Protein AF-Q5V7R0-F1 (afdb_monomer_lite)

Sequence (57 aa):
MPEFRVRKPDGWTTVSFPDEVATISVVGGKVDGQLCLTFTGEREGGTSVVLDRLLPS

Radius of gyration: 12.26 Å; chains: 1; bounding box: 29×18×32 Å

pLDDT: mean 78.67, std 10.18, range [53.47, 89.31]

Structure (mmCIF, N/CA/C/O backbone):
data_AF-Q5V7R0-F1
#
_entry.id   AF-Q5V7R0-F1
#
loop_
_atom_site.group_PDB
_atom_site.id
_atom_site.type_symbol
_atom_site.label_atom_id
_atom_site.label_alt_id
_atom_site.label_comp_id
_atom_site.label_asym_id
_atom_site.label_entity_id
_atom_site.label_seq_id
_atom_site.pdbx_PDB_ins_code
_atom_site.Cartn_x
_atom_site.Cartn_y
_atom_site.Cartn_z
_atom_site.occupancy
_atom_site.B_iso_or_equiv
_atom_site.auth_seq_id
_atom_site.auth_comp_id
_atom_site.auth_asym_id
_atom_site.au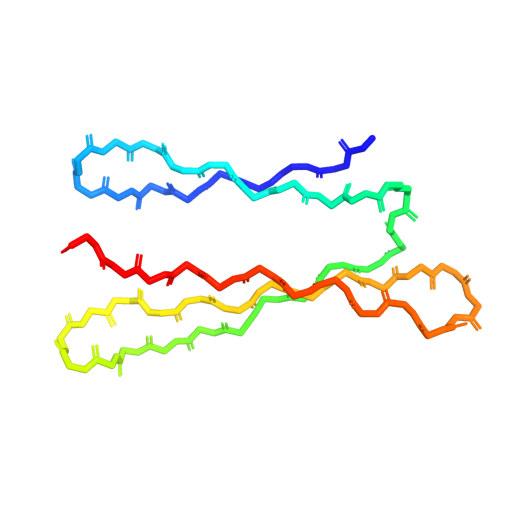th_atom_id
_atom_site.pdbx_PDB_model_num
ATOM 1 N N . MET A 1 1 ? -3.728 13.784 11.036 1.00 72.81 1 MET A N 1
ATOM 2 C CA . MET A 1 1 ? -4.012 13.362 9.653 1.00 72.81 1 MET A CA 1
ATOM 3 C C . MET A 1 1 ? -2.784 12.632 9.127 1.00 72.81 1 MET A C 1
ATOM 5 O O . MET A 1 1 ? -1.732 13.260 9.081 1.00 72.81 1 MET A O 1
ATOM 9 N N . PRO A 1 2 ? -2.850 11.316 8.876 1.00 79.81 2 PRO A N 1
ATOM 10 C CA . PRO A 1 2 ? -1.695 10.545 8.429 1.00 79.81 2 PRO A CA 1
ATOM 11 C C . PRO A 1 2 ? -1.398 10.767 6.941 1.00 79.81 2 PRO A C 1
ATOM 13 O O . PRO A 1 2 ? -2.306 10.921 6.121 1.00 79.81 2 PRO A O 1
ATOM 16 N N . GLU A 1 3 ? -0.108 10.753 6.607 1.00 83.00 3 GLU A N 1
ATOM 17 C CA . GLU A 1 3 ? 0.408 10.996 5.259 1.00 83.00 3 GLU A C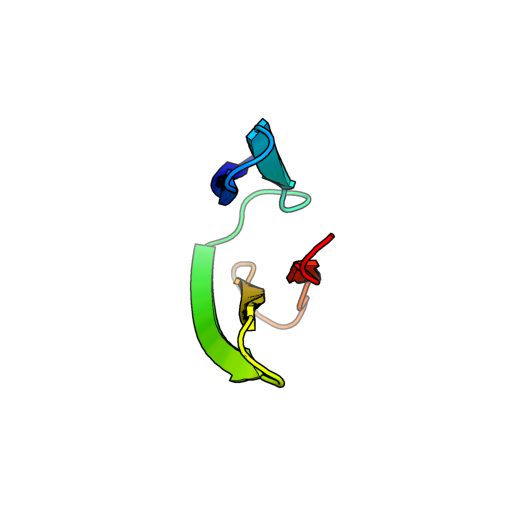A 1
ATOM 18 C C . GLU A 1 3 ? 1.406 9.909 4.855 1.00 83.00 3 GLU A C 1
ATOM 20 O O . GLU A 1 3 ? 2.255 9.496 5.648 1.00 83.00 3 GLU A O 1
ATOM 25 N N . PHE A 1 4 ? 1.340 9.488 3.593 1.00 84.56 4 PHE A N 1
ATOM 26 C CA . PHE A 1 4 ? 2.301 8.581 2.974 1.00 84.56 4 PHE A CA 1
ATOM 27 C C . PHE A 1 4 ? 3.041 9.299 1.864 1.00 84.56 4 PHE A C 1
ATOM 29 O O . PHE A 1 4 ? 2.443 9.992 1.046 1.00 84.56 4 PHE A O 1
ATOM 36 N N . ARG A 1 5 ? 4.357 9.106 1.801 1.00 85.88 5 ARG A N 1
ATOM 37 C CA . ARG A 1 5 ? 5.188 9.679 0.742 1.00 85.88 5 ARG A CA 1
ATOM 38 C C . ARG A 1 5 ? 5.759 8.571 -0.122 1.00 85.88 5 ARG A C 1
ATOM 40 O O . ARG A 1 5 ? 6.483 7.708 0.367 1.00 85.88 5 ARG A O 1
ATOM 47 N N . VAL A 1 6 ? 5.462 8.624 -1.414 1.00 84.31 6 VAL A N 1
ATOM 48 C CA . VAL A 1 6 ? 5.967 7.682 -2.413 1.00 84.31 6 VAL A CA 1
ATOM 49 C C . VAL A 1 6 ? 7.101 8.341 -3.190 1.00 84.31 6 VAL A C 1
ATOM 51 O O . VAL A 1 6 ? 6.927 9.420 -3.763 1.00 84.31 6 VAL A O 1
ATOM 54 N N . ARG A 1 7 ? 8.278 7.701 -3.209 1.00 84.62 7 ARG A N 1
ATOM 55 C CA . ARG A 1 7 ? 9.406 8.138 -4.040 1.00 84.62 7 ARG A CA 1
ATOM 56 C C . ARG A 1 7 ? 9.165 7.691 -5.476 1.00 84.62 7 ARG A C 1
ATOM 58 O O . ARG A 1 7 ? 9.108 6.497 -5.753 1.00 84.62 7 ARG A O 1
ATOM 65 N N . LYS A 1 8 ? 9.096 8.654 -6.385 1.00 81.31 8 LYS A N 1
ATOM 66 C CA . LYS A 1 8 ? 9.147 8.445 -7.835 1.00 81.31 8 LYS A CA 1
ATOM 67 C C . LYS A 1 8 ? 10.523 8.854 -8.368 1.00 81.31 8 LYS A C 1
ATOM 69 O O . LYS A 1 8 ? 11.271 9.488 -7.628 1.00 81.31 8 LYS A O 1
ATOM 74 N N . PRO A 1 9 ? 10.896 8.542 -9.617 1.00 83.44 9 PRO A N 1
ATOM 75 C CA . PRO A 1 9 ? 12.138 9.056 -10.200 1.00 83.44 9 PRO A CA 1
ATOM 76 C C . PRO A 1 9 ? 12.195 10.596 -10.236 1.00 83.44 9 PRO A C 1
ATOM 78 O O . PRO A 1 9 ? 13.203 11.187 -9.850 1.00 83.44 9 PRO A O 1
ATOM 81 N N . ASP A 1 10 ? 11.082 11.236 -10.605 1.00 85.31 10 ASP A N 1
ATOM 82 C CA . ASP A 1 10 ? 10.925 12.688 -10.795 1.00 85.31 10 ASP A CA 1
ATOM 83 C C . ASP A 1 10 ? 10.746 13.489 -9.492 1.00 85.31 10 ASP A C 1
ATOM 85 O O . ASP A 1 10 ? 10.892 14.708 -9.485 1.00 85.31 10 ASP A O 1
ATOM 89 N N . GLY A 1 11 ? 10.470 12.826 -8.368 1.00 88.88 11 GLY A N 1
ATOM 90 C CA . GLY A 1 11 ? 10.240 13.520 -7.106 1.00 88.88 11 GLY A CA 1
ATOM 91 C C . GLY A 1 11 ? 9.572 12.658 -6.046 1.00 88.88 11 GLY A C 1
ATOM 92 O O . GLY A 1 11 ? 9.738 11.438 -6.001 1.00 88.88 11 GLY A O 1
ATOM 93 N N . TRP A 1 12 ? 8.835 13.318 -5.164 1.00 89.31 12 TRP A N 1
ATOM 94 C CA . TRP A 1 12 ? 7.999 12.683 -4.155 1.00 89.31 12 TRP A CA 1
ATOM 95 C C . TRP A 1 12 ? 6.542 13.023 -4.437 1.00 89.31 12 TRP A C 1
ATOM 97 O O . TRP A 1 12 ? 6.236 14.170 -4.750 1.00 89.31 12 TRP A O 1
ATOM 107 N N . THR A 1 13 ? 5.655 12.051 -4.257 1.00 85.75 13 THR A N 1
ATOM 108 C CA . THR A 1 13 ? 4.211 12.296 -4.187 1.00 85.75 13 THR A CA 1
ATOM 109 C C . THR A 1 13 ? 3.719 11.991 -2.786 1.00 85.75 13 THR A C 1
ATOM 111 O O . THR A 1 13 ? 4.141 11.001 -2.186 1.00 85.75 13 THR A O 1
ATOM 114 N N . THR A 1 14 ? 2.841 12.844 -2.272 1.00 86.56 14 THR A N 1
ATOM 115 C CA . THR A 1 14 ? 2.180 12.653 -0.982 1.00 86.56 14 THR A CA 1
ATOM 116 C C . THR A 1 14 ? 0.764 12.146 -1.216 1.00 86.56 14 THR A C 1
ATOM 118 O O . THR A 1 14 ? 0.041 12.716 -2.027 1.00 86.56 14 THR A O 1
ATOM 121 N N . VAL A 1 15 ? 0.395 11.090 -0.499 1.00 84.12 15 VAL A N 1
ATOM 122 C CA . VAL A 1 15 ? -0.966 10.573 -0.366 1.00 84.12 15 VAL A CA 1
ATOM 123 C C . VAL A 1 15 ? -1.440 10.925 1.037 1.00 84.12 15 VAL A C 1
ATOM 125 O O . VAL A 1 15 ? -0.783 10.573 2.021 1.00 84.12 15 VAL A O 1
ATOM 128 N N . SER A 1 16 ? -2.569 11.616 1.128 1.00 83.19 16 SER A N 1
ATOM 129 C CA . SER A 1 16 ? -3.124 12.096 2.393 1.00 83.19 16 SER A CA 1
ATOM 130 C C . SER A 1 16 ? -4.504 11.496 2.613 1.00 83.19 16 SER A C 1
ATOM 132 O O . SER A 1 16 ? -5.336 11.476 1.708 1.00 83.19 16 SER A O 1
ATOM 134 N N . PHE A 1 17 ? -4.766 11.036 3.832 1.00 80.50 17 PHE A N 1
ATOM 135 C CA . PHE A 1 17 ? -6.079 10.522 4.210 1.00 80.50 17 PHE A CA 1
ATOM 136 C C . PHE A 1 17 ? -6.863 11.592 4.967 1.00 80.50 17 PHE A C 1
ATOM 138 O O . PHE A 1 17 ? -6.311 12.153 5.906 1.00 80.50 17 PHE A O 1
ATOM 145 N N . PRO A 1 18 ? -8.129 11.874 4.618 1.00 70.94 18 PRO A N 1
ATOM 146 C CA . PRO A 1 18 ? -8.975 12.740 5.423 1.00 70.94 18 PRO A CA 1
ATOM 147 C C . PRO A 1 18 ? -9.311 12.026 6.741 1.00 70.94 18 PRO A C 1
ATOM 149 O O . PRO A 1 18 ? -9.806 10.897 6.717 1.00 70.94 18 PRO A O 1
ATOM 152 N N . ASP A 1 19 ? -9.072 12.710 7.860 1.00 74.25 19 ASP A N 1
ATOM 153 C CA . ASP A 1 19 ? -9.307 12.282 9.252 1.00 74.25 19 ASP A CA 1
ATOM 154 C C . ASP A 1 19 ? -8.331 11.239 9.831 1.00 74.25 19 ASP A C 1
ATOM 156 O O . ASP A 1 19 ? -7.326 10.853 9.230 1.00 74.25 19 ASP A O 1
ATOM 160 N N . GLU A 1 20 ? -8.588 10.847 11.080 1.00 78.19 20 GLU A N 1
ATOM 161 C CA . GLU A 1 20 ? -7.884 9.772 11.769 1.00 78.19 20 GLU A CA 1
ATOM 162 C C . GLU A 1 20 ? -8.369 8.420 11.227 1.00 78.19 20 GLU A C 1
ATOM 164 O O . GLU A 1 20 ? -9.531 8.038 11.373 1.00 78.19 20 GLU A O 1
ATOM 169 N N . VAL A 1 21 ? -7.475 7.719 10.532 1.00 81.75 21 VAL A N 1
ATOM 170 C CA . VAL A 1 21 ? -7.695 6.349 10.062 1.00 81.75 21 VAL A CA 1
ATOM 171 C C . VAL A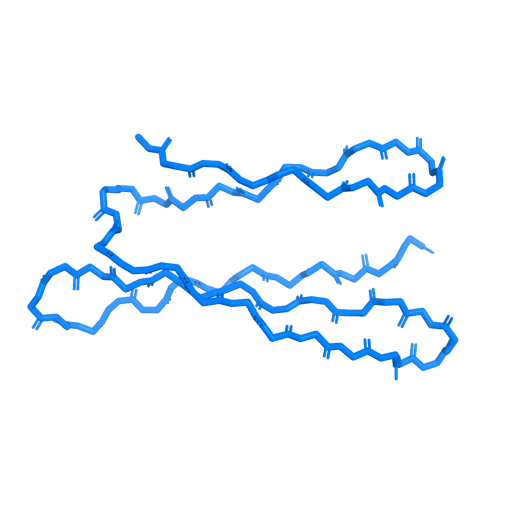 1 21 ? -7.063 5.386 11.059 1.00 81.75 21 VAL A C 1
ATOM 173 O O . VAL A 1 21 ? -5.922 5.570 11.477 1.00 81.75 21 VAL A O 1
ATOM 176 N N . ALA A 1 22 ? -7.813 4.357 11.432 1.00 83.75 22 ALA A N 1
ATOM 177 C CA . ALA A 1 22 ? -7.381 3.320 12.357 1.00 83.75 22 ALA A CA 1
ATOM 178 C C . ALA A 1 22 ? -6.423 2.331 11.687 1.00 83.75 22 ALA A C 1
ATOM 180 O O . ALA A 1 22 ? -5.518 1.791 12.317 1.00 83.75 22 ALA A O 1
ATOM 181 N N . THR A 1 23 ? -6.625 2.064 10.397 1.00 85.12 23 THR A N 1
ATOM 182 C CA . THR A 1 23 ? -5.778 1.153 9.626 1.00 85.12 23 THR A CA 1
ATOM 183 C C . THR A 1 23 ? -5.549 1.712 8.235 1.00 85.12 23 THR A C 1
ATOM 185 O O . THR A 1 23 ? -6.479 2.181 7.579 1.00 85.12 23 THR A O 1
ATOM 188 N N . ILE A 1 24 ? -4.298 1.643 7.782 1.00 85.69 24 ILE A N 1
ATOM 189 C CA . ILE A 1 24 ? -3.945 1.856 6.382 1.00 85.69 24 ILE A CA 1
ATOM 190 C C . ILE A 1 24 ? -3.445 0.539 5.804 1.00 85.69 24 ILE A C 1
ATOM 192 O O . ILE A 1 24 ? -2.533 -0.080 6.351 1.00 85.69 24 ILE A O 1
ATOM 196 N N . SER A 1 25 ? -4.007 0.147 4.666 1.00 86.44 25 SER A N 1
ATOM 197 C CA . SER A 1 25 ? -3.493 -0.933 3.832 1.00 86.44 25 SER A CA 1
ATOM 198 C C . SER A 1 25 ? -3.028 -0.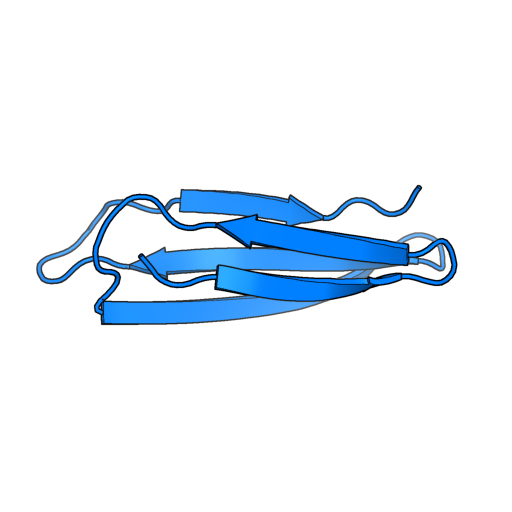388 2.483 1.00 86.44 25 SER A C 1
ATOM 200 O O . SER A 1 25 ? -3.555 0.595 1.953 1.00 86.44 25 SER A O 1
ATOM 202 N N . VAL A 1 26 ? -1.984 -1.016 1.943 1.00 87.88 26 VAL A N 1
ATOM 203 C CA . VAL A 1 26 ? -1.406 -0.659 0.647 1.00 87.88 26 VAL A CA 1
ATOM 204 C C . VAL A 1 26 ? -1.303 -1.921 -0.187 1.00 87.88 26 VAL A C 1
ATOM 206 O O . VAL A 1 26 ? -0.667 -2.892 0.220 1.00 87.88 26 VAL A O 1
ATOM 209 N N . VAL A 1 27 ? -1.913 -1.892 -1.367 1.00 87.69 27 VAL A N 1
ATOM 210 C CA . VAL A 1 27 ? -1.799 -2.959 -2.362 1.00 87.69 27 VAL A CA 1
ATOM 211 C C . VAL A 1 27 ? -1.125 -2.381 -3.592 1.00 87.69 27 VAL A C 1
ATOM 213 O O . VAL A 1 27 ? -1.444 -1.278 -4.032 1.00 87.69 27 VAL A O 1
ATOM 216 N N . GLY A 1 28 ? -0.161 -3.112 -4.140 1.00 87.19 28 GLY A N 1
ATOM 217 C CA . GLY A 1 28 ? 0.647 -2.630 -5.247 1.00 87.19 28 GLY A CA 1
ATOM 218 C C . GLY A 1 28 ? 1.016 -3.724 -6.229 1.00 87.19 28 GLY A C 1
ATOM 219 O O . GLY A 1 28 ? 1.095 -4.898 -5.874 1.00 87.19 28 GLY A O 1
ATOM 220 N N . GLY A 1 29 ? 1.268 -3.316 -7.469 1.00 87.31 29 GLY A N 1
A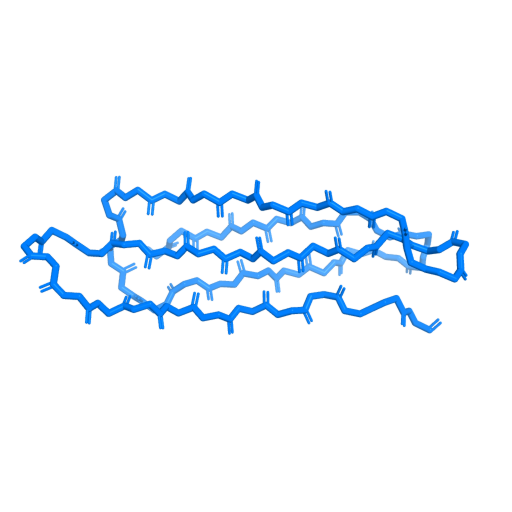TOM 221 C CA . GLY A 1 29 ? 1.702 -4.210 -8.533 1.00 87.31 29 GLY A CA 1
ATOM 222 C C . GLY A 1 29 ? 2.349 -3.462 -9.690 1.00 87.31 29 GLY A C 1
ATOM 223 O O . GLY A 1 29 ? 2.228 -2.242 -9.817 1.00 87.31 29 GLY A O 1
ATOM 224 N N . LYS A 1 30 ? 3.052 -4.210 -10.540 1.00 87.75 30 LYS A N 1
ATOM 225 C CA . LYS A 1 30 ? 3.611 -3.688 -11.787 1.00 87.75 30 LYS A CA 1
ATOM 226 C C . LYS A 1 30 ? 2.555 -3.794 -12.889 1.00 87.75 30 LYS A C 1
ATOM 228 O O . LYS A 1 30 ? 2.118 -4.897 -13.200 1.00 87.75 30 LYS A O 1
ATOM 233 N N . VAL A 1 31 ? 2.178 -2.665 -13.479 1.00 84.44 31 VAL A N 1
ATOM 234 C CA . VAL A 1 31 ? 1.246 -2.556 -14.611 1.00 84.44 31 VAL A CA 1
ATOM 235 C C . VAL A 1 31 ? 1.973 -1.803 -15.717 1.00 84.44 31 VAL A C 1
ATOM 237 O O . VAL A 1 31 ? 2.526 -0.737 -15.462 1.00 84.44 31 VAL A O 1
ATOM 240 N N . ASP A 1 32 ? 2.061 -2.390 -16.910 1.00 86.81 32 ASP A N 1
ATOM 241 C CA . ASP A 1 32 ? 2.725 -1.790 -18.080 1.00 86.81 32 ASP A CA 1
ATOM 242 C C . ASP A 1 32 ? 4.129 -1.235 -17.797 1.00 86.81 32 ASP A C 1
ATOM 244 O O . ASP A 1 32 ? 4.507 -0.143 -18.211 1.00 86.81 32 ASP A O 1
ATOM 248 N N . GLY A 1 33 ? 4.924 -1.996 -17.041 1.00 83.38 33 GLY A N 1
ATOM 249 C CA . GLY A 1 33 ? 6.292 -1.599 -16.702 1.00 83.38 33 GLY A CA 1
ATOM 250 C C . GLY A 1 33 ? 6.413 -0.722 -15.457 1.00 83.38 33 GLY A C 1
ATOM 251 O O . GLY A 1 33 ? 7.526 -0.532 -14.970 1.00 83.38 33 GLY A O 1
ATOM 252 N N . GLN A 1 34 ? 5.300 -0.254 -14.903 1.00 79.94 34 GLN A N 1
ATOM 253 C CA . GLN A 1 34 ? 5.276 0.828 -13.932 1.00 79.94 34 GLN A CA 1
ATOM 254 C C . GLN A 1 34 ? 4.591 0.411 -12.625 1.00 79.94 34 GLN A C 1
ATOM 256 O O . GLN A 1 34 ? 3.731 -0.468 -12.607 1.00 79.94 34 GLN A O 1
ATOM 261 N N . LEU A 1 35 ? 5.001 1.010 -11.505 1.00 81.88 35 LEU A N 1
ATOM 262 C CA . LEU A 1 35 ? 4.432 0.694 -10.195 1.00 81.88 35 LEU A CA 1
ATOM 263 C C . LEU A 1 35 ? 3.091 1.412 -10.022 1.00 81.88 35 LEU A C 1
ATOM 265 O O . LEU A 1 35 ? 3.045 2.638 -10.022 1.00 81.88 35 LEU A O 1
ATOM 269 N N . CYS A 1 36 ? 2.024 0.643 -9.828 1.00 84.38 36 CYS A N 1
ATOM 270 C CA . CYS A 1 36 ? 0.714 1.151 -9.441 1.00 84.38 36 CYS A CA 1
ATOM 271 C C . CYS A 1 36 ? 0.448 0.786 -7.984 1.00 84.38 36 CYS A C 1
ATOM 273 O O . CYS A 1 36 ? 0.551 -0.386 -7.615 1.00 84.38 36 CYS A O 1
ATOM 275 N N . LEU A 1 37 ? 0.084 1.779 -7.174 1.00 85.69 37 LEU A N 1
ATOM 276 C CA . LEU A 1 37 ? -0.256 1.599 -5.765 1.00 85.69 37 LEU A CA 1
ATOM 277 C C . LEU A 1 37 ? -1.693 2.045 -5.511 1.00 85.69 37 LEU A C 1
ATOM 279 O O . LEU A 1 37 ? -2.153 3.053 -6.048 1.00 85.69 37 LEU A O 1
ATOM 283 N N . THR A 1 38 ? -2.377 1.274 -4.679 1.00 86.38 38 THR A N 1
ATOM 284 C CA . THR A 1 38 ? -3.699 1.561 -4.139 1.00 86.38 38 THR A CA 1
ATOM 285 C C . THR A 1 38 ? -3.576 1.676 -2.632 1.00 86.38 38 THR A C 1
ATOM 287 O O . THR A 1 38 ? -3.134 0.739 -1.965 1.00 86.38 38 THR A O 1
ATOM 290 N N . PHE A 1 39 ? -3.970 2.830 -2.114 1.00 86.81 39 PHE A N 1
ATOM 291 C CA . PHE A 1 39 ? -3.985 3.128 -0.693 1.00 86.81 39 PHE A CA 1
ATOM 292 C C . PHE A 1 39 ? -5.422 3.046 -0.189 1.00 86.81 39 PHE A C 1
ATOM 294 O O . PHE A 1 39 ? -6.330 3.571 -0.829 1.00 86.81 39 PHE A O 1
ATOM 301 N N . THR A 1 40 ? -5.638 2.358 0.928 1.00 85.69 40 THR A N 1
ATOM 302 C CA . THR A 1 40 ? -6.950 2.237 1.571 1.00 85.69 40 THR A CA 1
ATOM 303 C C . THR A 1 40 ? -6.817 2.599 3.037 1.00 85.69 40 THR A C 1
ATOM 305 O O . THR A 1 40 ? -6.007 2.017 3.755 1.00 85.69 40 THR A O 1
ATOM 308 N N . GLY A 1 41 ? -7.599 3.587 3.463 1.00 85.19 41 GLY A N 1
ATOM 309 C CA . GLY A 1 41 ? -7.699 4.012 4.852 1.00 85.19 41 GLY A CA 1
ATOM 310 C C . GLY A 1 41 ? -9.050 3.604 5.415 1.00 85.19 41 GLY A C 1
ATOM 311 O O . GLY A 1 41 ? -10.077 3.883 4.798 1.00 85.19 41 GLY A O 1
ATOM 312 N N . GLU A 1 42 ? -9.046 2.965 6.577 1.00 85.12 42 GLU A N 1
ATOM 313 C CA . GLU A 1 42 ? -10.245 2.550 7.300 1.00 85.12 42 GLU A CA 1
ATOM 314 C C . GLU A 1 42 ? -10.364 3.351 8.599 1.00 85.12 42 GLU A C 1
ATOM 316 O O . GLU A 1 42 ? -9.401 3.470 9.358 1.00 85.12 42 GLU A O 1
ATOM 321 N N . ARG A 1 43 ? -11.546 3.925 8.851 1.00 83.25 43 ARG A N 1
ATOM 322 C CA . ARG A 1 43 ? -11.881 4.611 10.112 1.00 83.25 43 ARG A CA 1
ATOM 323 C C . ARG A 1 43 ? -12.403 3.599 11.138 1.00 83.25 43 ARG A C 1
ATOM 325 O O . ARG A 1 43 ? -12.961 2.571 10.747 1.00 83.25 43 ARG A O 1
ATOM 332 N N . GLU A 1 44 ? -12.280 3.905 12.431 1.00 76.38 44 GLU A N 1
ATOM 333 C CA . GLU A 1 44 ? -12.927 3.096 13.475 1.00 76.38 44 GLU A CA 1
ATOM 334 C C . GLU A 1 44 ? -14.442 2.990 13.221 1.00 76.38 44 GLU A C 1
ATOM 336 O O . GLU A 1 44 ? -15.108 3.983 12.930 1.00 76.38 44 GLU A O 1
ATOM 341 N N . GLY A 1 45 ? -14.981 1.771 13.307 1.00 73.00 45 GLY A N 1
ATOM 342 C CA . GLY A 1 45 ? -16.414 1.488 13.149 1.00 73.00 45 GLY A CA 1
ATOM 343 C C . GLY A 1 45 ? -16.888 1.086 11.743 1.00 73.00 45 GLY A C 1
ATOM 344 O O . GLY A 1 45 ? -18.020 0.621 11.634 1.00 73.00 45 GLY A O 1
ATOM 345 N N . GLY A 1 46 ? -16.047 1.186 10.697 1.00 62.47 46 GLY A N 1
ATOM 346 C CA . GLY A 1 46 ? -16.405 0.883 9.291 1.00 62.47 46 GLY A CA 1
ATOM 347 C C . GLY A 1 46 ? -17.453 1.864 8.721 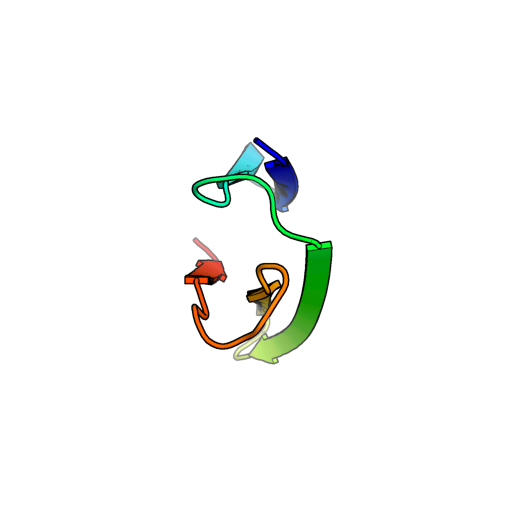1.00 62.47 46 GLY A C 1
ATOM 348 O O . GLY A 1 46 ? -18.289 2.388 9.437 1.00 62.47 46 GLY A O 1
ATOM 349 N N . THR A 1 47 ? -17.535 2.254 7.450 1.00 53.47 47 THR A N 1
ATOM 350 C CA . THR A 1 47 ? -16.947 1.838 6.176 1.00 53.47 47 THR A CA 1
ATOM 351 C C . THR A 1 47 ? -16.757 3.133 5.375 1.00 53.47 47 THR A C 1
ATOM 353 O O . THR A 1 47 ? -17.671 3.574 4.687 1.00 53.47 47 THR A O 1
ATOM 356 N N . SER A 1 48 ? -15.606 3.791 5.494 1.00 56.62 48 SER A N 1
ATOM 357 C CA . SER A 1 48 ? -15.276 4.940 4.639 1.00 56.62 48 SER A CA 1
ATOM 358 C C . SER A 1 48 ? -13.933 4.680 3.993 1.00 56.62 48 SER A C 1
ATOM 360 O O . SER A 1 48 ? -12.897 5.025 4.555 1.00 56.62 48 SER A O 1
ATOM 362 N N . VAL A 1 49 ? -13.978 4.034 2.829 1.00 57.31 49 VAL A N 1
ATOM 363 C CA . VAL A 1 49 ? -12.810 3.751 1.996 1.00 57.31 49 VAL A CA 1
ATOM 364 C C . VAL A 1 49 ? -12.418 5.034 1.276 1.00 57.31 49 VAL A C 1
ATOM 366 O O . VAL A 1 49 ? -13.163 5.540 0.438 1.00 57.31 49 VAL A O 1
ATOM 369 N N . VAL A 1 50 ? -11.243 5.562 1.603 1.00 59.72 50 VAL A N 1
ATOM 370 C CA . VAL A 1 50 ? -10.602 6.611 0.805 1.00 59.72 50 VAL A CA 1
ATOM 371 C C . VAL A 1 50 ? -9.610 5.923 -0.114 1.00 59.72 50 VAL A C 1
ATOM 373 O O . VAL A 1 50 ? -8.665 5.295 0.363 1.00 59.72 50 VAL A O 1
ATOM 376 N N . LEU A 1 51 ? -9.870 6.016 -1.416 1.00 59.47 51 LEU A N 1
ATOM 377 C CA . LEU A 1 51 ? -9.020 5.477 -2.465 1.00 59.47 51 LEU A CA 1
ATOM 378 C C . LEU A 1 51 ? -8.187 6.613 -3.051 1.00 59.47 51 LEU A C 1
ATOM 380 O O . LEU A 1 51 ? -8.746 7.530 -3.649 1.00 59.47 51 LEU A O 1
ATOM 384 N N . ASP A 1 52 ? -6.868 6.504 -2.942 1.00 64.75 52 ASP A N 1
ATOM 385 C CA . ASP A 1 52 ? -5.960 7.274 -3.788 1.00 64.75 52 ASP A CA 1
ATOM 386 C C . ASP A 1 52 ? -5.147 6.312 -4.657 1.00 64.75 52 ASP A C 1
ATOM 388 O O . ASP A 1 52 ? -4.625 5.295 -4.177 1.00 64.75 52 ASP A O 1
ATOM 392 N N . ARG A 1 53 ? -5.100 6.600 -5.960 1.00 62.78 53 ARG A N 1
ATOM 393 C CA . ARG A 1 53 ? -4.435 5.761 -6.957 1.00 62.78 53 ARG A CA 1
ATOM 394 C C . ARG A 1 53 ? -3.250 6.520 -7.510 1.00 62.78 53 ARG A C 1
ATOM 396 O O . ARG A 1 53 ? -3.401 7.458 -8.288 1.00 62.78 53 ARG A O 1
ATOM 403 N N . LEU A 1 54 ? -2.061 6.032 -7.179 1.00 67.75 54 LEU A N 1
ATOM 404 C CA . LEU A 1 54 ? -0.844 6.565 -7.759 1.00 67.75 54 LEU A CA 1
ATOM 405 C C . LEU A 1 54 ? -0.629 5.909 -9.123 1.00 67.75 54 LEU A C 1
ATOM 407 O O . LEU A 1 54 ? -0.213 4.750 -9.206 1.00 67.75 54 LEU A O 1
ATOM 411 N N . LEU A 1 55 ? -0.965 6.644 -10.181 1.00 63.59 55 LEU A N 1
ATOM 412 C CA . LEU A 1 55 ? -0.542 6.301 -11.530 1.00 63.59 55 LEU A CA 1
ATOM 413 C C . LEU A 1 55 ? 0.862 6.866 -11.771 1.00 63.59 55 LEU A C 1
ATOM 415 O O . LEU A 1 55 ? 1.204 7.938 -11.262 1.00 63.59 55 LEU A O 1
ATOM 419 N N . PRO A 1 56 ? 1.695 6.132 -12.504 1.00 59.09 56 PRO A N 1
ATOM 420 C CA . PRO A 1 56 ? 3.004 6.619 -12.890 1.00 59.09 56 PRO A CA 1
ATOM 421 C C . PRO A 1 56 ? 2.873 7.751 -13.932 1.00 59.09 56 PRO A C 1
ATOM 423 O O . PRO A 1 56 ? 1.865 7.825 -14.640 1.00 59.09 56 PRO A O 1
ATOM 426 N N . SER A 1 57 ? 3.854 8.663 -13.932 1.00 61.28 57 SER A N 1
ATOM 427 C CA . SER A 1 57 ? 3.892 9.888 -14.749 1.00 61.28 57 SER A CA 1
ATOM 428 C C . SER A 1 57 ? 3.961 9.606 -16.248 1.00 61.28 57 SER A C 1
ATOM 430 O O . SER A 1 57 ? 4.743 8.706 -16.628 1.00 61.28 57 SER A O 1
#

Secondary structure (DSSP, 8-state):
--EEEEE-SS-EEEEE-SS--SEEEEEEEEETTEEEEEEEEE-TTS---EEEEE---

Organism: Haloarcula marismortui (strain ATCC 43049 / DSM 3752 / JCM 8966 / VKM B-1809) (NCBI:txid272569)

Foldseek 3Di:
DDWDWDDDPVGIDIDDDPDDFPDKDKDWDQDPNDIKIWIFGHHPPDDDTDTDIDDDD